Protein AF-A0AAD9WGG2-F1 (afdb_monomer)

Mean predicted aligned error: 7.12 Å

Solvent-accessible surface area (backbone atoms only — not comparable to full-atom values): 5222 Å² total; per-residue (Å²): 130,79,94,68,90,74,58,68,68,58,56,50,49,56,53,52,60,58,57,67,74,55,79,62,60,82,74,49,81,88,57,93,69,86,66,78,75,57,73,71,55,53,52,55,48,68,76,44,71,86,61,61,82,88,44,45,86,87,35,49,67,61,48,47,36,59,77,69,38,52,71,61,60,56,58,73,73,70,126

Radius of gyration: 17.82 Å; Cα contacts (8 Å, |Δi|>4): 19; chains: 1; bounding box: 38×31×38 Å

pLDDT: mean 83.87, std 15.46, range [40.12, 97.06]

Sequence (79 aa):
MPENSIPKEAAFQIINDELMLDGNPRLNLASFVTTWMEPECDKLIMASINKNYVDMDEYPVTTELQIVGSINLVLCFHK

Structure (mmCIF, N/CA/C/O backbone):
data_AF-A0AAD9WGG2-F1
#
_entry.id   AF-A0AAD9WGG2-F1
#
loop_
_atom_site.group_PDB
_atom_site.id
_atom_site.type_symbol
_atom_site.label_atom_id
_atom_site.label_alt_id
_atom_site.label_comp_id
_atom_site.label_asym_id
_atom_site.label_entity_id
_atom_site.label_seq_id
_atom_site.pdbx_PDB_ins_code
_atom_site.Cartn_x
_atom_site.Cartn_y
_atom_site.Cartn_z
_atom_site.occupancy
_atom_site.B_iso_or_equiv
_atom_site.auth_seq_id
_atom_site.auth_comp_id
_atom_site.auth_asym_id
_atom_site.auth_atom_id
_atom_site.pdbx_PDB_model_num
ATOM 1 N N . MET A 1 1 ? -11.708 -18.013 12.333 1.00 76.38 1 MET A N 1
ATOM 2 C CA . MET A 1 1 ? -12.450 -17.082 11.456 1.00 76.38 1 MET A CA 1
ATOM 3 C C . MET A 1 1 ? -13.757 -16.726 12.144 1.00 76.38 1 MET A C 1
ATOM 5 O O . MET A 1 1 ? -14.257 -17.597 12.850 1.00 76.38 1 MET A O 1
ATOM 9 N N . PRO A 1 2 ? -14.276 -15.496 12.000 1.00 88.25 2 PRO A N 1
ATOM 10 C CA . PRO A 1 2 ? -15.592 -15.141 12.528 1.00 88.25 2 PRO A CA 1
ATOM 11 C C . PRO A 1 2 ? -16.677 -16.038 11.926 1.00 88.25 2 PRO A C 1
ATOM 13 O O . PRO A 1 2 ? -16.593 -16.396 10.753 1.00 88.25 2 PRO A O 1
ATOM 16 N N . GLU A 1 3 ? -17.688 -16.389 12.717 1.00 91.44 3 GLU A N 1
ATOM 17 C CA . GLU A 1 3 ? -18.794 -17.244 12.261 1.00 91.44 3 GLU A CA 1
ATOM 18 C C . GLU A 1 3 ? -19.770 -16.504 11.333 1.00 91.44 3 GLU A C 1
ATOM 20 O O . GLU A 1 3 ? -20.425 -17.130 10.506 1.00 91.44 3 GLU A O 1
ATOM 25 N N . ASN A 1 4 ? -19.843 -15.171 11.437 1.00 92.81 4 ASN A N 1
ATOM 26 C CA . ASN A 1 4 ? -20.758 -14.326 10.671 1.00 92.81 4 ASN A CA 1
ATOM 27 C C . ASN A 1 4 ? -20.024 -13.150 10.014 1.00 92.81 4 ASN A C 1
ATOM 29 O O . ASN A 1 4 ? -19.064 -12.609 10.568 1.00 92.81 4 ASN A O 1
ATOM 33 N N . SER A 1 5 ? -20.510 -12.727 8.846 1.00 93.12 5 SER A N 1
ATOM 34 C CA . SER A 1 5 ? -20.041 -11.524 8.154 1.00 93.12 5 SER A CA 1
ATOM 35 C C . SER A 1 5 ? -20.602 -10.250 8.786 1.00 93.12 5 SER A C 1
ATOM 37 O O . SER A 1 5 ? -21.741 -10.231 9.251 1.00 93.12 5 SER A O 1
ATOM 39 N N . ILE A 1 6 ? -19.839 -9.163 8.704 1.00 95.50 6 ILE A N 1
ATOM 40 C CA . ILE A 1 6 ? -20.270 -7.811 9.079 1.00 95.50 6 ILE A CA 1
ATOM 41 C C . ILE A 1 6 ? -20.322 -6.903 7.839 1.00 95.50 6 ILE A C 1
ATOM 43 O O . ILE A 1 6 ? -19.715 -7.243 6.818 1.00 95.50 6 ILE A O 1
ATOM 47 N N . PRO A 1 7 ? -21.018 -5.751 7.894 1.00 97.06 7 PRO A N 1
ATOM 48 C CA . PRO A 1 7 ? -20.968 -4.759 6.823 1.00 97.06 7 PRO A CA 1
ATOM 49 C C . PRO A 1 7 ? -19.529 -4.316 6.521 1.00 97.06 7 PRO A C 1
ATOM 51 O O . PRO A 1 7 ? -18.724 -4.136 7.437 1.00 97.06 7 PRO A O 1
ATOM 54 N N . LYS A 1 8 ? -19.207 -4.112 5.238 1.00 96.25 8 LYS A N 1
ATOM 55 C CA . LYS A 1 8 ? -17.850 -3.751 4.786 1.00 96.25 8 LYS A CA 1
ATOM 56 C C . LYS A 1 8 ? -17.367 -2.426 5.385 1.00 96.25 8 LYS A C 1
ATOM 58 O O . LYS A 1 8 ? -16.190 -2.288 5.694 1.00 96.25 8 LYS A O 1
ATOM 63 N N . GLU A 1 9 ? -18.279 -1.483 5.599 1.00 96.94 9 GLU A N 1
ATOM 64 C CA . GLU A 1 9 ? -18.008 -0.182 6.207 1.00 96.94 9 GLU A CA 1
ATOM 65 C C . GLU A 1 9 ? -17.633 -0.336 7.683 1.00 96.94 9 GLU A C 1
ATOM 67 O O . GLU A 1 9 ? -16.690 0.295 8.148 1.00 96.94 9 GLU A O 1
ATOM 72 N N . ALA A 1 10 ? -18.327 -1.225 8.404 1.00 96.44 10 ALA A N 1
ATOM 73 C CA . ALA A 1 10 ? -18.015 -1.524 9.798 1.00 96.44 10 ALA A CA 1
ATOM 74 C C . ALA A 1 10 ? -16.650 -2.213 9.920 1.00 96.44 10 ALA A C 1
ATOM 76 O O . ALA A 1 10 ? -15.851 -1.835 10.769 1.00 96.44 10 ALA A O 1
ATOM 77 N N . ALA A 1 11 ? -16.356 -3.178 9.040 1.00 96.44 11 ALA A N 1
ATOM 78 C CA . ALA A 1 11 ? -15.049 -3.833 8.999 1.00 96.44 11 ALA A CA 1
ATOM 79 C C . ALA A 1 11 ? -13.916 -2.833 8.725 1.00 96.44 11 ALA A C 1
ATOM 81 O O . ALA A 1 11 ? -12.913 -2.835 9.434 1.00 96.44 11 ALA A O 1
ATOM 82 N N . PHE A 1 12 ? -14.096 -1.965 7.723 1.00 96.44 12 PHE A N 1
ATOM 83 C CA . PHE A 1 12 ? -13.126 -0.927 7.384 1.00 96.44 12 PHE A CA 1
ATOM 84 C C . PHE A 1 12 ? -12.883 0.022 8.558 1.00 96.44 12 PHE A C 1
ATOM 86 O O . PHE A 1 12 ? -11.732 0.264 8.900 1.00 96.44 12 PHE A O 1
ATOM 93 N N . GLN A 1 13 ? -13.949 0.515 9.196 1.00 96.56 13 GLN A N 1
ATOM 94 C CA . GLN A 1 13 ? -13.840 1.451 10.313 1.00 96.56 13 GLN A CA 1
ATOM 95 C C . GLN A 1 13 ? -13.075 0.839 11.490 1.00 96.56 13 GLN A C 1
ATOM 97 O O . GLN A 1 13 ? -12.146 1.459 11.991 1.00 96.56 13 GLN A O 1
ATOM 102 N N . ILE A 1 14 ? -13.422 -0.391 11.886 1.00 96.31 14 ILE A N 1
ATOM 103 C CA . ILE A 1 14 ? -12.772 -1.080 13.010 1.00 96.31 14 ILE A CA 1
ATOM 104 C C . ILE A 1 14 ? -11.267 -1.227 12.758 1.00 96.31 14 ILE A C 1
ATOM 106 O O . ILE A 1 14 ? -10.465 -0.876 13.618 1.00 96.31 14 ILE A O 1
ATOM 110 N N . ILE A 1 15 ? -10.887 -1.707 11.570 1.00 95.69 15 ILE A N 1
ATOM 111 C CA . ILE A 1 15 ? -9.475 -1.910 11.216 1.00 95.69 15 ILE A CA 1
ATOM 112 C C . ILE A 1 15 ? -8.745 -0.567 11.113 1.00 95.69 15 ILE A C 1
ATOM 114 O O . ILE A 1 15 ? -7.626 -0.433 11.599 1.00 95.69 15 ILE A O 1
ATOM 118 N N . ASN A 1 16 ? -9.368 0.438 10.495 1.00 95.19 16 ASN A N 1
ATOM 119 C CA . ASN A 1 16 ? -8.772 1.761 10.355 1.00 95.19 16 ASN A CA 1
ATOM 120 C C . ASN A 1 16 ? -8.514 2.413 11.721 1.00 95.19 16 ASN A C 1
ATOM 122 O O . ASN A 1 16 ? -7.440 2.969 11.927 1.00 95.19 16 ASN A O 1
ATOM 126 N N . ASP A 1 17 ? -9.463 2.315 12.652 1.00 94.94 17 ASP A N 1
ATOM 127 C CA . ASP A 1 17 ? -9.331 2.881 13.998 1.00 94.94 17 ASP A CA 1
ATOM 128 C C . ASP A 1 17 ? -8.228 2.184 14.807 1.00 94.94 17 ASP A C 1
ATOM 130 O O . ASP A 1 17 ? -7.492 2.842 15.540 1.00 94.94 17 ASP A O 1
ATOM 134 N N . GLU A 1 18 ? -8.065 0.869 14.642 1.00 95.25 18 GLU A N 1
ATOM 135 C CA . GLU A 1 18 ? -6.965 0.122 15.261 1.00 95.25 18 GLU A CA 1
ATOM 136 C C . GLU A 1 18 ? -5.600 0.568 14.709 1.00 95.25 18 GLU A C 1
ATOM 138 O O . GLU A 1 18 ? -4.672 0.811 15.480 1.00 95.25 18 GLU A O 1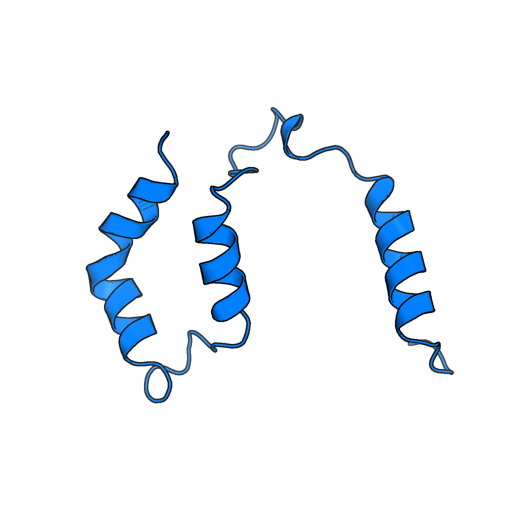
ATOM 143 N N . LEU A 1 19 ? -5.494 0.785 13.392 1.00 93.75 19 LEU A N 1
ATOM 144 C CA . LEU A 1 19 ? -4.270 1.271 12.742 1.00 93.75 19 LEU A CA 1
ATOM 145 C C . LEU A 1 19 ? -3.916 2.722 13.109 1.00 93.75 19 LEU A C 1
ATOM 147 O O . LEU A 1 19 ? -2.756 3.111 13.002 1.00 93.75 19 LEU A O 1
ATOM 151 N N . MET A 1 20 ? -4.866 3.537 13.579 1.00 91.56 20 MET A N 1
ATOM 152 C CA . MET A 1 20 ? -4.565 4.893 14.070 1.00 91.56 20 MET A CA 1
ATOM 153 C C . MET A 1 20 ? -3.715 4.899 15.349 1.00 91.56 20 MET A C 1
ATOM 155 O O . MET A 1 20 ? -3.185 5.949 15.719 1.00 91.56 20 MET A O 1
ATOM 159 N N . LEU A 1 21 ? -3.589 3.754 16.028 1.00 92.31 21 LEU A N 1
ATOM 160 C CA . LEU A 1 21 ? -2.707 3.588 17.184 1.00 92.31 21 LEU A CA 1
ATOM 161 C C . LEU A 1 21 ? -1.238 3.391 16.778 1.00 92.31 21 LEU A C 1
ATOM 163 O O . LEU A 1 21 ? -0.356 3.541 17.629 1.00 92.31 21 LEU A O 1
ATOM 167 N N . ASP A 1 22 ? -0.965 3.097 15.503 1.00 91.81 22 ASP A N 1
ATOM 168 C CA . ASP A 1 22 ? 0.398 2.990 14.996 1.00 91.81 22 ASP A CA 1
ATOM 169 C C . ASP A 1 22 ? 1.086 4.361 14.931 1.00 91.81 22 ASP A C 1
ATOM 171 O O . ASP A 1 22 ? 0.490 5.413 14.684 1.00 91.81 22 ASP A O 1
ATOM 175 N N . GLY A 1 23 ? 2.403 4.350 15.150 1.00 86.69 23 GLY A N 1
ATOM 176 C CA . GLY A 1 23 ? 3.226 5.549 15.043 1.00 86.69 23 GLY A CA 1
ATOM 177 C C . GLY A 1 23 ? 3.270 6.081 13.609 1.00 86.69 23 GLY A C 1
ATOM 178 O O . GLY A 1 23 ? 3.318 5.317 12.650 1.00 86.69 23 GLY A O 1
ATOM 179 N N . ASN A 1 24 ? 3.325 7.406 13.451 1.00 89.75 24 ASN A N 1
ATOM 180 C CA . ASN A 1 24 ? 3.428 8.026 12.130 1.00 89.75 24 ASN A CA 1
ATOM 181 C C . ASN A 1 24 ? 4.734 7.593 11.426 1.00 89.75 24 ASN A C 1
ATOM 183 O O . ASN A 1 24 ? 5.815 7.956 11.907 1.00 89.75 24 ASN A O 1
ATOM 187 N N . PRO A 1 25 ? 4.676 6.907 10.265 1.00 89.25 25 PRO A N 1
ATOM 188 C CA . PRO A 1 25 ? 5.867 6.437 9.558 1.00 89.25 25 PRO A CA 1
ATOM 189 C C . PRO A 1 25 ? 6.864 7.550 9.209 1.00 89.25 25 PRO A C 1
ATOM 191 O O . PRO A 1 25 ? 8.069 7.315 9.199 1.00 89.25 25 PRO A O 1
ATOM 194 N N . ARG A 1 26 ? 6.404 8.789 8.992 1.00 85.00 26 ARG A N 1
ATOM 195 C CA . ARG A 1 26 ? 7.290 9.933 8.691 1.00 85.00 26 ARG A CA 1
ATOM 196 C C . ARG A 1 26 ? 8.125 10.385 9.891 1.00 85.00 26 ARG A C 1
ATOM 198 O O . ARG A 1 26 ? 9.104 11.100 9.712 1.00 85.00 26 ARG A O 1
ATOM 205 N N . LEU A 1 27 ? 7.736 9.993 11.103 1.00 89.06 27 LEU A N 1
ATOM 206 C CA . LEU A 1 27 ? 8.477 10.260 12.338 1.00 89.06 27 LEU A CA 1
ATOM 207 C C . LEU A 1 27 ? 9.361 9.071 12.748 1.00 89.06 27 LEU A C 1
ATOM 209 O O . LEU A 1 27 ? 10.085 9.158 13.740 1.00 89.06 27 LEU A O 1
ATOM 213 N N . ASN A 1 28 ? 9.323 7.966 11.996 1.00 87.50 28 ASN A N 1
ATOM 214 C CA . ASN A 1 28 ? 10.150 6.800 12.264 1.00 87.50 28 ASN A CA 1
ATOM 215 C C . ASN A 1 28 ? 11.572 7.002 11.716 1.00 87.50 28 ASN A C 1
ATOM 217 O O . ASN A 1 28 ? 11.861 6.685 10.566 1.00 87.50 28 ASN A O 1
ATOM 221 N N . LEU A 1 29 ? 12.469 7.495 12.572 1.00 86.69 29 LEU A N 1
ATOM 222 C CA . LEU A 1 29 ? 13.889 7.697 12.250 1.00 86.69 29 LEU A CA 1
ATOM 223 C C . LEU A 1 29 ? 14.748 6.431 12.409 1.00 86.69 29 LEU A C 1
ATOM 225 O O . LEU A 1 29 ? 15.949 6.470 12.159 1.00 86.69 29 LEU A O 1
ATOM 229 N N . ALA A 1 30 ? 14.159 5.323 12.865 1.00 89.88 30 ALA A N 1
ATOM 230 C CA . ALA A 1 30 ? 14.875 4.069 13.088 1.00 89.88 30 ALA A CA 1
ATOM 231 C C . ALA A 1 30 ? 14.895 3.161 11.844 1.00 89.88 30 ALA A C 1
ATOM 233 O O . ALA A 1 30 ? 15.625 2.171 11.823 1.00 89.88 30 ALA A O 1
ATOM 234 N N . SER A 1 31 ? 14.090 3.473 10.823 1.00 85.44 31 SER A N 1
ATOM 235 C CA . SER A 1 31 ? 13.984 2.694 9.588 1.00 85.44 31 SER A CA 1
ATOM 236 C C . SER A 1 31 ? 14.769 3.336 8.448 1.00 85.44 31 SER A C 1
ATOM 238 O O . SER A 1 31 ? 14.769 4.552 8.286 1.00 85.44 31 SER A O 1
ATOM 240 N N . PHE A 1 32 ? 15.382 2.499 7.610 1.00 89.88 32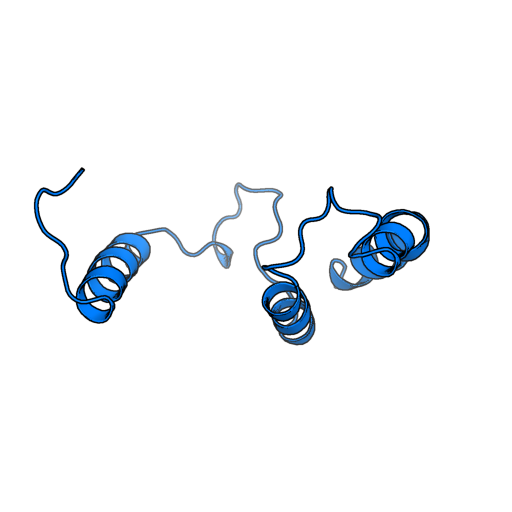 PHE A N 1
ATOM 241 C CA . PHE A 1 32 ? 15.985 2.914 6.339 1.00 89.88 32 PHE A CA 1
ATOM 242 C C . PHE A 1 32 ? 14.991 2.882 5.164 1.00 89.88 32 PHE A C 1
ATOM 244 O O . PHE A 1 32 ? 15.364 3.200 4.038 1.00 89.88 32 PHE A O 1
ATOM 251 N N . VAL A 1 33 ? 13.745 2.456 5.397 1.00 89.75 33 VAL A N 1
ATOM 252 C CA . VAL A 1 33 ? 12.714 2.333 4.355 1.00 89.75 33 VAL A CA 1
ATOM 253 C C . VAL A 1 33 ? 12.062 3.689 4.082 1.00 89.75 33 VAL A C 1
ATOM 255 O O . VAL A 1 33 ? 11.779 4.446 5.008 1.00 89.75 33 VAL A O 1
ATOM 258 N N . THR A 1 34 ? 11.773 3.973 2.812 1.00 85.31 34 THR A N 1
ATOM 259 C CA . THR A 1 34 ? 11.053 5.174 2.376 1.00 85.31 34 THR A CA 1
ATOM 260 C C . THR A 1 34 ? 9.624 5.209 2.927 1.00 85.31 34 THR A C 1
ATOM 262 O O . THR A 1 34 ? 8.855 4.272 2.732 1.00 85.31 34 THR A O 1
ATOM 265 N N . THR A 1 35 ? 9.246 6.312 3.579 1.00 87.19 35 THR A N 1
ATOM 266 C CA . THR A 1 35 ? 7.911 6.506 4.187 1.00 87.19 35 THR A CA 1
ATOM 267 C C . THR A 1 35 ? 7.083 7.607 3.522 1.00 87.19 35 THR A C 1
ATOM 269 O O . THR A 1 35 ? 6.022 7.983 4.022 1.00 87.19 35 THR A O 1
ATOM 272 N N . TRP A 1 36 ? 7.560 8.146 2.397 1.00 87.81 36 TRP A N 1
ATOM 273 C CA . TRP A 1 36 ? 6.850 9.144 1.604 1.00 87.81 36 TRP A CA 1
ATOM 274 C C . TRP A 1 36 ? 7.224 9.051 0.124 1.00 87.81 36 TRP A C 1
ATOM 276 O O . TRP A 1 36 ? 8.384 8.809 -0.205 1.00 87.81 36 TRP A O 1
ATOM 286 N N . MET A 1 37 ? 6.243 9.279 -0.747 1.00 87.56 37 MET A N 1
ATOM 287 C CA . MET A 1 37 ? 6.378 9.304 -2.201 1.00 87.56 37 MET A CA 1
ATOM 288 C C . MET A 1 37 ? 5.493 10.412 -2.791 1.00 87.56 37 MET A C 1
ATOM 290 O O . MET A 1 37 ? 4.567 10.894 -2.134 1.00 87.56 37 MET A O 1
ATOM 294 N N . GLU A 1 38 ? 5.780 10.831 -4.024 1.00 88.50 38 GLU A N 1
ATOM 295 C CA . GLU A 1 38 ? 4.958 11.813 -4.740 1.00 88.50 38 GLU A CA 1
ATOM 296 C C . GLU A 1 38 ? 3.557 11.243 -5.074 1.00 88.50 38 GLU A C 1
ATOM 298 O O . GLU A 1 38 ? 3.453 10.059 -5.415 1.00 88.50 38 GLU A O 1
ATOM 303 N N . PRO A 1 39 ? 2.477 12.056 -5.051 1.00 90.38 39 PRO A N 1
ATOM 304 C CA . PRO A 1 39 ? 1.109 11.594 -5.335 1.00 90.38 39 PRO A CA 1
ATOM 305 C C . PRO A 1 39 ? 0.926 10.948 -6.717 1.00 90.38 39 PRO A C 1
ATOM 307 O O . PRO A 1 39 ? 0.028 10.131 -6.929 1.00 90.38 39 PRO A O 1
ATOM 310 N N . GLU A 1 40 ? 1.746 11.330 -7.692 1.00 87.75 40 GLU A N 1
ATOM 311 C CA . GLU A 1 40 ? 1.804 10.720 -9.018 1.00 87.75 40 GLU A CA 1
ATOM 312 C C . GLU A 1 40 ? 2.228 9.249 -8.934 1.00 87.75 40 GLU A C 1
ATOM 314 O O . GLU A 1 40 ? 1.690 8.411 -9.661 1.00 87.75 40 GLU A O 1
ATOM 319 N N . CYS A 1 41 ? 3.140 8.921 -8.017 1.00 85.62 41 CYS A N 1
ATOM 320 C CA . CYS A 1 41 ? 3.595 7.557 -7.799 1.00 85.62 41 CYS A CA 1
ATOM 321 C C . CYS A 1 41 ? 2.520 6.712 -7.098 1.00 85.62 41 CYS A C 1
ATOM 323 O O . CYS A 1 41 ? 2.265 5.585 -7.524 1.00 85.62 41 CYS A O 1
ATOM 325 N N . ASP A 1 42 ? 1.796 7.282 -6.128 1.00 87.00 42 ASP A N 1
ATOM 326 C CA . ASP A 1 42 ? 0.648 6.616 -5.490 1.00 87.00 42 ASP A CA 1
ATOM 327 C C . ASP A 1 42 ? -0.420 6.224 -6.522 1.00 87.00 42 ASP A C 1
ATOM 329 O O . ASP A 1 42 ? -0.951 5.112 -6.495 1.00 87.00 42 ASP A O 1
ATOM 333 N N . LYS A 1 43 ? -0.703 7.108 -7.491 1.00 88.81 43 LYS A N 1
ATOM 334 C CA . LYS A 1 43 ? -1.642 6.816 -8.589 1.00 88.81 43 LYS A CA 1
ATOM 335 C C . LYS A 1 43 ? -1.175 5.641 -9.444 1.00 88.81 43 LYS A C 1
ATOM 337 O O . LYS A 1 43 ? -1.999 4.803 -9.809 1.00 88.81 43 LYS A O 1
ATOM 342 N N . LEU A 1 44 ? 0.118 5.567 -9.765 1.00 89.50 44 LEU A N 1
ATOM 343 C CA . LEU A 1 44 ? 0.679 4.461 -10.545 1.00 89.50 44 LEU A CA 1
ATOM 344 C C . LEU A 1 44 ? 0.609 3.135 -9.779 1.00 89.50 44 LEU A C 1
ATOM 346 O O . LEU A 1 44 ? 0.214 2.122 -10.362 1.00 89.50 44 LEU A O 1
ATOM 350 N N . ILE A 1 45 ? 0.929 3.141 -8.482 1.00 89.44 45 ILE A N 1
ATOM 351 C CA . ILE A 1 45 ? 0.823 1.955 -7.619 1.00 89.44 45 ILE A CA 1
ATOM 352 C C . ILE A 1 45 ? -0.632 1.488 -7.542 1.00 89.44 45 ILE A C 1
ATOM 354 O O . ILE A 1 45 ? -0.925 0.333 -7.842 1.00 89.44 45 ILE A O 1
ATOM 358 N N . MET A 1 46 ? -1.572 2.383 -7.231 1.00 92.38 46 MET A N 1
ATOM 359 C CA . MET A 1 46 ? -2.989 2.019 -7.115 1.00 92.38 46 MET A CA 1
ATOM 360 C C . MET A 1 46 ? -3.592 1.542 -8.444 1.00 92.38 46 MET A C 1
ATOM 362 O O . MET A 1 46 ? -4.429 0.642 -8.442 1.00 92.38 46 MET A O 1
ATOM 366 N N . ALA A 1 47 ? -3.148 2.082 -9.584 1.00 91.19 47 ALA A N 1
ATOM 367 C CA . ALA A 1 47 ? -3.572 1.625 -10.911 1.00 91.19 47 ALA A CA 1
ATOM 368 C C . ALA A 1 47 ? -2.972 0.264 -11.322 1.00 91.19 47 ALA A C 1
ATOM 370 O O . ALA A 1 47 ? -3.430 -0.332 -12.298 1.00 91.19 47 ALA A O 1
ATOM 371 N N . SER A 1 48 ? -1.940 -0.214 -10.620 1.00 90.38 48 SER A N 1
ATOM 372 C CA . SER A 1 48 ? -1.235 -1.466 -10.927 1.00 90.38 48 SER A CA 1
ATOM 373 C C . SER A 1 48 ? -1.319 -2.524 -9.823 1.00 90.38 48 SER A C 1
ATOM 375 O O . SER A 1 48 ? -0.825 -3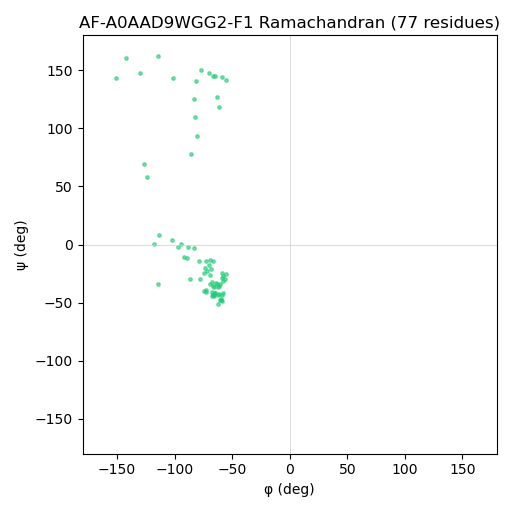.629 -10.023 1.00 90.38 48 SER A O 1
ATOM 377 N N . ILE A 1 49 ? -2.002 -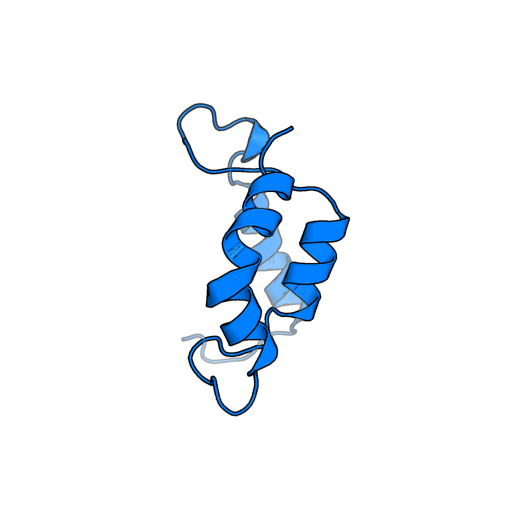2.244 -8.707 1.00 93.75 49 ILE A N 1
ATOM 378 C CA . ILE A 1 49 ? -2.103 -3.136 -7.536 1.00 93.75 49 ILE A CA 1
ATOM 379 C C . ILE A 1 49 ? -2.714 -4.512 -7.848 1.00 93.75 49 ILE A C 1
ATOM 381 O O . ILE A 1 49 ? -2.465 -5.483 -7.139 1.00 93.75 49 ILE A O 1
ATOM 385 N N . ASN A 1 50 ? -3.515 -4.609 -8.909 1.00 93.19 50 ASN A N 1
ATOM 386 C CA . ASN A 1 50 ? -4.152 -5.844 -9.360 1.00 93.19 50 ASN A CA 1
ATOM 387 C C . ASN A 1 50 ? -3.361 -6.587 -10.453 1.00 93.19 50 ASN A C 1
ATOM 389 O O . ASN A 1 50 ? -3.824 -7.629 -10.916 1.00 93.19 50 ASN A O 1
ATOM 393 N N . LYS A 1 51 ? -2.200 -6.073 -10.881 1.00 90.12 51 LYS A N 1
ATOM 394 C CA . LYS A 1 51 ? -1.341 -6.748 -11.861 1.00 90.12 51 LYS A CA 1
ATOM 395 C C . LYS A 1 51 ? -0.471 -7.784 -11.161 1.00 90.12 51 LYS A C 1
ATOM 397 O O . LYS A 1 51 ? 0.280 -7.467 -10.241 1.00 90.12 51 LYS A O 1
ATOM 402 N N . ASN A 1 52 ? -0.536 -9.024 -11.628 1.00 91.25 52 ASN A N 1
ATOM 403 C CA . ASN A 1 52 ? 0.322 -10.089 -11.131 1.00 91.25 52 ASN A CA 1
ATOM 404 C C . ASN A 1 52 ? 1.689 -10.026 -11.823 1.00 91.25 52 ASN A C 1
ATOM 406 O O . ASN A 1 52 ? 1.801 -10.360 -12.995 1.00 91.25 52 ASN A O 1
ATOM 410 N N . TYR A 1 53 ? 2.733 -9.639 -11.093 1.00 87.69 53 TYR A N 1
ATOM 411 C CA . TYR A 1 53 ? 4.085 -9.498 -11.647 1.00 87.69 53 TYR A CA 1
ATOM 412 C C . TYR A 1 53 ? 4.644 -10.786 -12.286 1.00 87.69 53 TYR A C 1
ATOM 414 O O . TYR A 1 53 ? 5.420 -10.711 -13.234 1.00 87.69 53 TYR A O 1
ATOM 422 N N . VAL A 1 54 ? 4.266 -11.966 -11.782 1.00 91.19 54 VAL A N 1
ATOM 423 C CA . VAL A 1 54 ? 4.773 -13.253 -12.301 1.00 91.19 54 VAL A CA 1
ATOM 424 C C . VAL A 1 54 ? 4.153 -13.605 -13.659 1.00 91.19 54 VAL A C 1
ATOM 426 O O . VAL A 1 54 ? 4.720 -14.399 -14.406 1.00 91.19 54 VAL A O 1
ATOM 429 N N . ASP A 1 55 ? 3.012 -13.002 -13.993 1.00 93.12 55 ASP A N 1
ATOM 430 C CA . ASP A 1 55 ? 2.284 -13.259 -15.232 1.00 93.12 55 ASP A CA 1
ATOM 431 C C . ASP A 1 55 ? 2.823 -12.386 -16.377 1.00 93.12 55 ASP A C 1
ATOM 433 O O . ASP A 1 55 ? 2.283 -11.334 -16.722 1.00 93.12 55 ASP A O 1
ATOM 437 N N . MET A 1 56 ? 3.970 -12.798 -16.919 1.00 89.00 56 MET A N 1
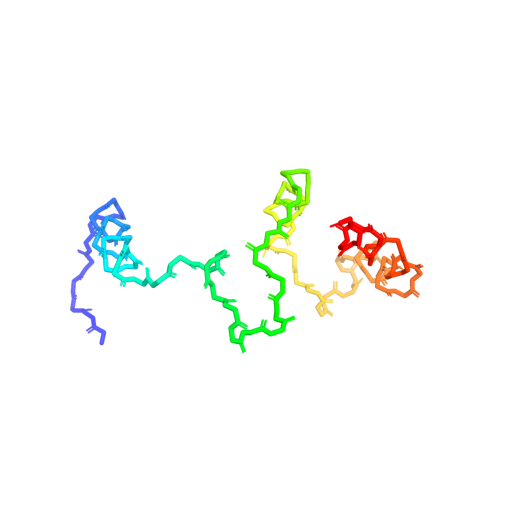ATOM 438 C CA . MET A 1 56 ? 4.687 -12.041 -17.952 1.00 89.00 56 MET A CA 1
ATOM 439 C C . MET A 1 56 ? 3.953 -12.020 -19.300 1.00 89.00 56 MET A C 1
ATOM 441 O O . MET A 1 56 ? 4.134 -11.075 -20.066 1.00 89.00 56 MET A O 1
ATOM 445 N N . ASP A 1 57 ? 3.131 -13.034 -19.578 1.00 92.31 57 ASP A N 1
ATOM 446 C CA . ASP A 1 57 ? 2.386 -13.144 -20.835 1.00 92.31 57 ASP A CA 1
ATOM 447 C C . ASP A 1 57 ? 1.210 -12.155 -20.867 1.00 92.31 57 ASP A C 1
ATOM 449 O O . ASP A 1 57 ? 0.978 -11.505 -21.888 1.00 92.31 57 ASP A O 1
ATOM 453 N N . GLU A 1 58 ? 0.507 -11.985 -19.741 1.00 93.31 58 GLU A N 1
ATOM 454 C CA . GLU A 1 58 ? -0.597 -11.024 -19.616 1.00 93.31 58 GLU A CA 1
ATOM 455 C C . GLU A 1 58 ? -0.094 -9.579 -19.433 1.00 93.31 58 GLU A C 1
ATOM 457 O O . GLU A 1 58 ? -0.735 -8.616 -19.869 1.00 93.31 58 GLU A O 1
ATOM 462 N N . TYR A 1 59 ? 1.082 -9.398 -18.814 1.00 90.56 59 TYR A N 1
ATOM 463 C CA . TYR A 1 59 ? 1.646 -8.079 -18.504 1.00 90.56 59 TYR A CA 1
ATOM 464 C C . TYR A 1 59 ? 3.059 -7.848 -19.076 1.00 90.56 59 TYR A C 1
ATOM 466 O O . TYR A 1 59 ? 3.967 -7.466 -18.328 1.00 90.56 59 TYR A O 1
ATOM 474 N N . PRO A 1 60 ? 3.259 -7.946 -20.403 1.00 90.06 60 PRO A N 1
ATOM 475 C CA . PRO A 1 60 ? 4.588 -7.870 -21.016 1.00 90.06 60 PRO A CA 1
ATOM 476 C C . PRO A 1 60 ? 5.286 -6.528 -20.754 1.00 90.06 60 PRO A C 1
ATOM 478 O O . PRO A 1 60 ? 6.483 -6.483 -20.480 1.00 90.06 60 PRO A O 1
ATOM 481 N N . VAL A 1 61 ? 4.530 -5.424 -20.724 1.00 88.00 61 VAL A N 1
ATOM 482 C CA . VAL A 1 61 ? 5.072 -4.084 -20.434 1.00 88.00 61 VAL A CA 1
ATOM 483 C C . VAL A 1 61 ? 5.553 -3.965 -18.982 1.00 88.00 61 VAL A C 1
ATOM 485 O O . VAL A 1 61 ? 6.516 -3.255 -18.708 1.00 88.00 61 VAL A O 1
ATOM 488 N N . THR A 1 62 ? 4.922 -4.668 -18.034 1.00 86.19 62 THR A N 1
ATOM 489 C CA . THR A 1 62 ? 5.392 -4.700 -16.637 1.00 86.19 62 THR A CA 1
ATOM 490 C C . THR A 1 62 ? 6.760 -5.377 -16.557 1.00 86.19 62 THR A C 1
ATOM 492 O O . THR A 1 62 ? 7.656 -4.882 -15.871 1.00 86.19 62 THR A O 1
ATOM 495 N N . THR A 1 63 ? 6.946 -6.468 -17.299 1.00 84.44 63 THR A N 1
ATOM 496 C CA . THR A 1 63 ? 8.226 -7.176 -17.400 1.00 84.44 63 THR A CA 1
ATOM 497 C C . THR A 1 63 ? 9.288 -6.321 -18.091 1.00 84.44 63 THR A C 1
ATOM 499 O O . THR A 1 63 ? 10.402 -6.199 -17.585 1.00 84.44 63 THR A O 1
ATOM 502 N N . GLU A 1 64 ? 8.948 -5.645 -19.191 1.00 85.62 64 GLU A N 1
ATOM 503 C CA . GLU A 1 64 ? 9.859 -4.706 -19.859 1.00 85.62 64 GLU A CA 1
ATOM 504 C C . GLU A 1 64 ? 10.296 -3.566 -18.930 1.00 85.62 64 GLU A C 1
ATOM 506 O O . GLU A 1 64 ? 11.482 -3.234 -18.865 1.00 85.62 64 GLU A O 1
ATOM 511 N N . LEU A 1 65 ? 9.369 -2.993 -18.156 1.00 84.56 65 LEU A N 1
ATOM 512 C CA . LEU A 1 65 ? 9.693 -1.960 -17.172 1.00 84.56 65 LEU A CA 1
ATOM 513 C C . LEU A 1 65 ? 10.620 -2.484 -16.070 1.00 84.56 65 LEU A C 1
ATOM 515 O O . LEU A 1 65 ? 11.491 -1.740 -15.622 1.00 84.56 65 LEU A O 1
ATOM 519 N N . GLN A 1 66 ? 10.502 -3.748 -15.667 1.00 78.94 66 GLN A N 1
ATOM 520 C CA . GLN A 1 66 ? 11.448 -4.340 -14.723 1.00 78.94 66 GLN A CA 1
ATOM 521 C C . GLN A 1 66 ? 12.850 -4.487 -15.331 1.00 78.94 66 GLN A C 1
ATOM 523 O O . GLN A 1 66 ? 13.838 -4.137 -14.679 1.00 78.94 66 GLN A O 1
ATOM 528 N N . ILE A 1 67 ? 12.946 -4.961 -16.574 1.00 73.44 67 ILE A N 1
ATOM 529 C CA . ILE A 1 67 ? 14.227 -5.236 -17.242 1.00 73.44 67 ILE A CA 1
ATOM 530 C C . ILE A 1 67 ? 14.947 -3.938 -17.638 1.00 73.44 67 ILE A C 1
ATOM 532 O O . ILE A 1 67 ? 16.165 -3.836 -17.493 1.00 73.44 67 ILE A O 1
ATOM 536 N N . VAL A 1 68 ? 14.206 -2.943 -18.132 1.00 61.69 68 VAL A N 1
ATOM 537 C CA . VAL A 1 68 ? 14.764 -1.746 -18.790 1.00 61.69 68 VAL A CA 1
ATOM 538 C C . VAL A 1 68 ? 14.485 -0.464 -17.995 1.00 61.69 68 VAL A C 1
ATOM 540 O O . VAL A 1 68 ? 15.306 0.452 -17.968 1.00 61.69 68 VAL A O 1
ATOM 543 N N . GLY A 1 69 ? 13.329 -0.389 -17.331 1.00 57.69 69 GLY A N 1
ATOM 544 C CA . GLY A 1 69 ? 12.801 0.814 -16.675 1.00 57.69 69 GLY A CA 1
ATOM 545 C C . GLY A 1 69 ? 13.165 0.987 -15.197 1.00 57.69 69 GLY A C 1
ATOM 546 O O . GLY A 1 69 ? 12.974 2.083 -14.665 1.00 57.69 69 GLY A O 1
ATOM 547 N N . SER A 1 70 ? 13.736 -0.030 -14.539 1.00 56.03 70 SER A N 1
ATOM 548 C CA . SER A 1 70 ? 14.132 0.033 -13.119 1.00 56.03 70 SER A CA 1
ATOM 549 C C . SER A 1 70 ? 15.073 1.207 -12.803 1.00 56.03 70 SER A C 1
ATOM 551 O O . SER A 1 70 ? 15.064 1.721 -11.690 1.00 56.03 70 SER A O 1
ATOM 553 N N . ILE A 1 71 ? 15.830 1.699 -13.791 1.00 46.84 71 ILE A N 1
ATOM 554 C CA . ILE A 1 71 ? 16.712 2.870 -13.650 1.00 46.84 71 ILE A CA 1
ATOM 555 C C . ILE A 1 71 ? 15.910 4.175 -13.476 1.00 46.84 71 ILE A C 1
ATOM 557 O O . ILE A 1 71 ? 16.325 5.052 -12.722 1.00 46.84 71 ILE A O 1
ATOM 561 N N . ASN A 1 72 ? 14.742 4.299 -14.115 1.00 42.03 72 ASN A N 1
ATOM 562 C CA . ASN A 1 72 ? 13.928 5.516 -14.059 1.00 42.03 72 ASN A CA 1
ATOM 563 C C . ASN A 1 72 ? 12.975 5.550 -12.858 1.00 42.03 72 ASN A C 1
ATOM 565 O O . ASN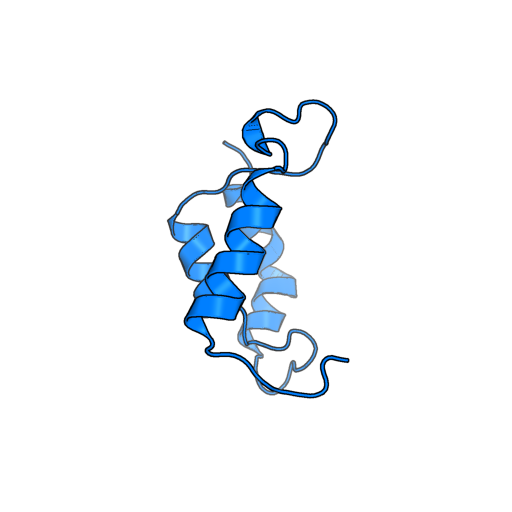 A 1 72 ? 12.716 6.634 -12.342 1.00 42.03 72 ASN A O 1
ATOM 569 N N . LEU A 1 73 ? 12.493 4.401 -12.363 1.00 50.72 73 LEU A N 1
ATOM 570 C CA . LEU A 1 73 ? 11.664 4.387 -11.148 1.00 50.72 73 LEU A CA 1
ATOM 571 C C . LEU A 1 73 ? 12.469 4.801 -9.908 1.00 50.72 73 LEU A C 1
ATOM 573 O O . LEU A 1 73 ? 11.944 5.522 -9.069 1.00 50.72 73 LEU A O 1
ATOM 577 N N . VAL A 1 74 ? 13.754 4.424 -9.828 1.00 50.34 74 VAL A N 1
ATOM 578 C CA . VAL A 1 74 ? 14.667 4.834 -8.741 1.00 50.34 74 VAL A CA 1
ATOM 579 C C . VAL A 1 74 ? 14.815 6.363 -8.658 1.00 50.34 74 VAL A C 1
ATOM 581 O O . VAL A 1 74 ? 14.982 6.899 -7.564 1.00 50.34 74 VAL A O 1
ATOM 584 N N . LEU A 1 75 ? 14.668 7.090 -9.772 1.00 43.84 75 LEU A N 1
ATOM 585 C CA . LEU A 1 75 ? 14.744 8.557 -9.790 1.00 43.84 75 LEU A CA 1
ATOM 586 C C . LEU A 1 75 ? 13.530 9.247 -9.144 1.00 43.84 75 LEU A C 1
ATOM 588 O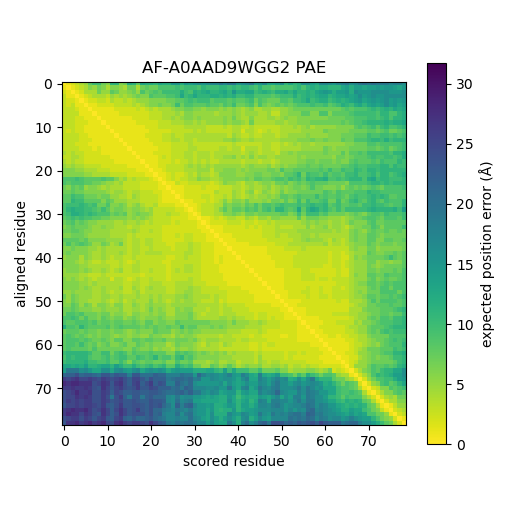 O . LEU A 1 75 ? 13.686 10.359 -8.645 1.00 43.84 75 LEU A O 1
ATOM 592 N N . CYS A 1 76 ? 12.363 8.595 -9.055 1.00 47.88 76 CYS A N 1
ATOM 593 C CA . CYS A 1 76 ? 11.243 9.101 -8.242 1.00 47.88 76 CYS A CA 1
ATOM 594 C C . CYS A 1 76 ? 11.525 9.028 -6.729 1.00 47.88 76 CYS A C 1
ATOM 596 O O . CYS A 1 76 ? 10.811 9.649 -5.948 1.00 47.88 76 CYS A O 1
ATOM 598 N N . PHE A 1 77 ? 12.560 8.295 -6.301 1.00 51.62 77 PHE A N 1
ATOM 599 C CA . PHE A 1 77 ? 12.888 8.080 -4.888 1.00 51.62 77 PHE A CA 1
ATOM 600 C C . PHE A 1 77 ? 14.058 8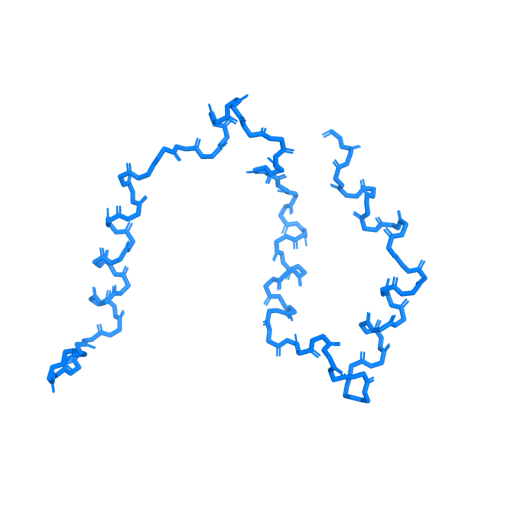.940 -4.375 1.00 51.62 77 PHE A C 1
ATOM 602 O O . PHE A 1 77 ? 14.473 8.755 -3.234 1.00 51.62 77 PHE A O 1
ATOM 609 N N . HIS A 1 78 ? 14.628 9.840 -5.186 1.00 42.25 78 HIS A N 1
ATOM 610 C CA . HIS A 1 78 ? 15.757 10.705 -4.796 1.00 42.25 78 HIS A CA 1
ATOM 611 C C . HIS A 1 78 ? 15.469 12.194 -5.049 1.00 42.25 78 HIS A C 1
ATOM 613 O O . HIS A 1 78 ? 16.099 12.845 -5.887 1.00 42.25 78 HIS A O 1
ATOM 619 N N . LYS A 1 79 ? 14.550 12.752 -4.261 1.00 4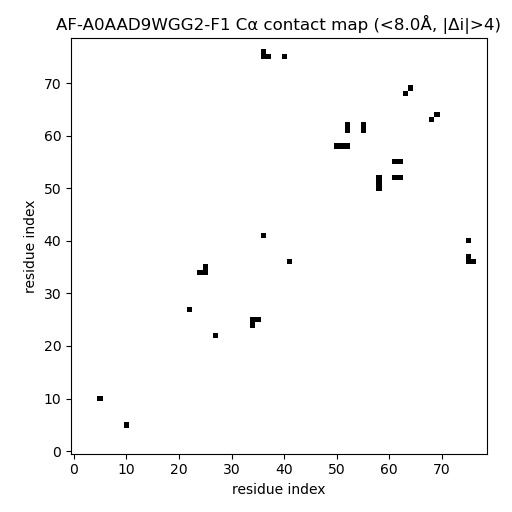0.12 79 LYS A N 1
ATOM 620 C CA . LYS A 1 79 ? 14.622 14.156 -3.846 1.00 40.12 79 LYS A CA 1
ATOM 621 C C . LYS A 1 79 ? 14.614 14.250 -2.332 1.00 40.12 79 LYS A C 1
ATOM 623 O O . LYS A 1 79 ? 13.826 13.504 -1.714 1.00 40.12 79 LYS A O 1
#

Organism: Eucalyptus grandis (NCBI:txid71139)

Secondary structure (DSSP, 8-state):
--SS---HHHHHHHHHHHHTTSPPGGG-TT--S-----HHHHHHHHHHTT--TT-TTT-HHHHHIIIIIHHHHGGGG--

Nearest PDB structures (foldseek):
  1xey-assembly1_B  TM=9.682E-01  e=4.985E-04  Escherichia coli

InterPro domains:
  IPR002129 Pyridoxal phosphate-dependent decarboxylase, major domain [PF00282] (2-68)
  IPR010107 Glutamate decarboxylase [PTHR43321] (1-66)
  IPR015424 Pyridoxal phosphate-dependent transferase [SSF53383] (1-66)

Foldseek 3Di:
DDPDDDDPVVVCVVVVVVCVPDDQPVPPPPDPDDNDFDVVVVVVCVVCVPPDLVCCVVPVVSVVCVVPVPVVVVVRVDD